Protein AF-A0A939NPW8-F1 (afdb_monomer_lite)

pLDDT: mean 77.85, std 16.79, range [44.09, 95.19]

Radius of gyration: 14.46 Å; chains: 1; bounding box: 42×30×26 Å

Organism: Klebsiella pneumoniae (NCBI:txid573)

Structure (mmCIF, N/CA/C/O backbone):
data_AF-A0A939NPW8-F1
#
_entry.id   AF-A0A939NPW8-F1
#
loop_
_atom_site.group_PDB
_atom_site.id
_atom_site.type_symbol
_atom_site.label_atom_id
_atom_site.label_alt_id
_atom_site.label_comp_id
_atom_site.label_asym_id
_atom_site.label_entity_id
_atom_site.label_seq_id
_atom_site.pdbx_PDB_ins_code
_atom_site.Cartn_x
_atom_site.Cartn_y
_atom_site.Cartn_z
_atom_site.occupancy
_atom_site.B_iso_or_equiv
_atom_site.auth_seq_id
_atom_site.auth_comp_id
_atom_site.auth_asym_id
_atom_site.auth_atom_id
_atom_site.pdbx_PDB_model_num
ATOM 1 N N . MET A 1 1 ? -17.567 8.686 -10.693 1.00 44.09 1 MET A N 1
ATOM 2 C CA . MET A 1 1 ? -16.790 7.600 -11.325 1.00 44.09 1 MET A CA 1
ATOM 3 C C . MET A 1 1 ? -16.932 6.392 -10.422 1.00 44.09 1 MET A C 1
ATOM 5 O O . MET A 1 1 ? -16.590 6.524 -9.254 1.00 44.09 1 MET A O 1
ATOM 9 N N . ASN A 1 2 ? -17.497 5.284 -10.906 1.00 45.16 2 ASN A N 1
ATOM 10 C CA . ASN A 1 2 ? -17.415 4.018 -10.177 1.00 45.16 2 ASN A CA 1
ATOM 11 C C . ASN A 1 2 ? -15.946 3.601 -10.209 1.00 45.16 2 ASN A C 1
ATOM 13 O O . ASN A 1 2 ? -15.387 3.397 -11.284 1.00 45.16 2 ASN A O 1
ATOM 17 N N . LEU A 1 3 ? -15.298 3.607 -9.050 1.00 56.84 3 LEU A N 1
ATOM 18 C CA . LEU A 1 3 ? -13.984 3.007 -8.907 1.00 56.84 3 LEU A CA 1
ATOM 19 C C . LEU A 1 3 ? -14.250 1.526 -8.693 1.00 56.84 3 LEU A C 1
ATOM 21 O O . LEU A 1 3 ? -14.768 1.151 -7.644 1.00 56.84 3 LEU A O 1
ATOM 25 N N . ASP A 1 4 ? -13.935 0.703 -9.686 1.00 68.88 4 ASP A N 1
ATOM 26 C CA . ASP A 1 4 ? -13.910 -0.737 -9.481 1.00 68.88 4 ASP A CA 1
ATOM 27 C C . ASP A 1 4 ? -12.829 -1.011 -8.430 1.00 68.88 4 ASP A C 1
ATOM 29 O O . ASP A 1 4 ? -11.629 -0.922 -8.704 1.00 68.88 4 ASP A O 1
ATOM 33 N N . ILE A 1 5 ? -13.249 -1.237 -7.184 1.00 73.50 5 ILE A N 1
ATOM 34 C CA . ILE A 1 5 ? -12.348 -1.612 -6.099 1.00 73.50 5 ILE A CA 1
ATOM 35 C C . ILE A 1 5 ? -11.798 -2.981 -6.461 1.00 73.50 5 ILE A C 1
ATOM 37 O O . ILE A 1 5 ? -12.484 -3.999 -6.384 1.00 73.50 5 ILE A O 1
ATOM 41 N N . ILE A 1 6 ? -10.538 -2.994 -6.878 1.00 75.31 6 ILE A N 1
ATOM 42 C CA . ILE A 1 6 ? -9.841 -4.232 -7.183 1.00 75.31 6 ILE A CA 1
ATOM 43 C C . ILE A 1 6 ? -9.392 -4.815 -5.847 1.00 75.31 6 ILE A C 1
ATOM 45 O O . ILE A 1 6 ? -8.433 -4.334 -5.233 1.00 75.31 6 ILE A O 1
ATOM 49 N N . SER A 1 7 ? -10.124 -5.825 -5.381 1.00 71.56 7 SER A N 1
ATOM 50 C CA . SER A 1 7 ? -9.728 -6.629 -4.229 1.00 71.56 7 SER A CA 1
ATOM 51 C C . SER A 1 7 ? -8.630 -7.599 -4.664 1.00 71.56 7 SER A C 1
ATOM 53 O O . SER A 1 7 ? -8.895 -8.589 -5.344 1.00 71.56 7 SER A O 1
ATOM 55 N N . LEU A 1 8 ? -7.382 -7.281 -4.319 1.00 75.00 8 LEU A N 1
ATOM 56 C CA . LEU A 1 8 ? -6.233 -8.156 -4.535 1.00 75.00 8 LEU A CA 1
ATOM 57 C C . LEU A 1 8 ? -5.834 -8.780 -3.197 1.00 75.00 8 LEU A C 1
ATOM 59 O O . LEU A 1 8 ? -5.425 -8.067 -2.280 1.00 75.00 8 LEU A O 1
ATOM 63 N N . ASP A 1 9 ? -5.906 -10.107 -3.090 1.00 74.56 9 ASP A N 1
ATOM 64 C CA . ASP A 1 9 ? -5.417 -10.844 -1.917 1.00 74.56 9 ASP A CA 1
ATOM 65 C C . ASP A 1 9 ? -3.891 -11.036 -1.982 1.00 74.56 9 ASP A C 1
ATOM 67 O O . ASP A 1 9 ? -3.371 -12.152 -2.050 1.00 74.56 9 ASP A O 1
ATOM 71 N N . ARG A 1 10 ? -3.148 -9.921 -2.032 1.00 83.88 10 ARG A N 1
ATOM 72 C CA . ARG A 1 10 ? -1.684 -9.968 -2.064 1.00 83.88 10 ARG A CA 1
ATOM 73 C C . ARG A 1 10 ? -1.114 -10.488 -0.752 1.00 83.88 10 ARG A C 1
ATOM 75 O O . ARG A 1 10 ? -1.615 -10.198 0.334 1.00 83.88 10 ARG A O 1
ATOM 82 N N . SER A 1 11 ? -0.002 -11.195 -0.889 1.00 86.31 11 SER A N 1
ATOM 83 C CA . SER A 1 11 ? 0.873 -11.565 0.212 1.00 86.31 11 SER A CA 1
ATOM 84 C C . SER A 1 11 ? 2.198 -10.821 0.075 1.00 86.31 11 SER A C 1
ATOM 86 O O . SER A 1 11 ? 2.694 -10.618 -1.035 1.00 86.31 11 SER A O 1
ATOM 88 N N . PHE A 1 12 ? 2.752 -10.411 1.210 1.00 87.62 12 PHE A N 1
ATOM 89 C CA . PHE A 1 12 ? 4.004 -9.673 1.320 1.00 87.62 12 PHE A CA 1
ATOM 90 C C . PHE A 1 12 ? 5.025 -10.481 2.117 1.00 87.62 12 PHE A C 1
ATOM 92 O O . PHE A 1 12 ? 4.659 -11.282 2.980 1.00 87.62 12 PHE A O 1
ATOM 99 N N . THR A 1 13 ? 6.301 -10.216 1.852 1.00 85.06 13 THR A N 1
ATOM 100 C CA . THR A 1 13 ? 7.439 -10.807 2.561 1.00 85.06 13 THR A CA 1
ATOM 101 C C . THR A 1 13 ? 8.327 -9.680 3.078 1.00 85.06 13 THR A C 1
ATOM 103 O O . THR A 1 13 ? 8.503 -8.663 2.404 1.00 85.06 13 THR A O 1
ATOM 106 N N . VAL A 1 14 ? 8.879 -9.843 4.282 1.00 84.94 14 VAL A N 1
ATOM 107 C CA . VAL A 1 14 ? 9.837 -8.887 4.854 1.00 84.94 14 VAL A CA 1
ATOM 108 C C . VAL A 1 14 ? 11.146 -8.955 4.078 1.00 84.94 14 VAL A C 1
ATOM 110 O O . VAL A 1 14 ? 11.659 -10.040 3.828 1.00 84.94 14 VAL A O 1
ATOM 113 N N . VAL A 1 15 ? 11.723 -7.798 3.760 1.00 81.31 15 VAL A N 1
ATOM 114 C CA . VAL A 1 15 ? 13.085 -7.720 3.223 1.00 81.31 15 VAL A CA 1
ATOM 115 C C . VAL A 1 15 ? 14.076 -7.848 4.390 1.00 81.31 15 VAL A C 1
ATOM 117 O O . VAL A 1 15 ? 14.077 -6.979 5.270 1.00 81.31 15 VAL A O 1
ATOM 120 N N . PRO A 1 16 ? 14.901 -8.911 4.459 1.00 76.69 16 PRO A N 1
ATOM 121 C CA . PRO A 1 16 ? 15.848 -9.093 5.555 1.00 76.69 16 PRO A CA 1
ATOM 122 C C . PRO A 1 16 ? 16.886 -7.965 5.597 1.00 76.69 16 PRO A C 1
ATOM 124 O O . PRO A 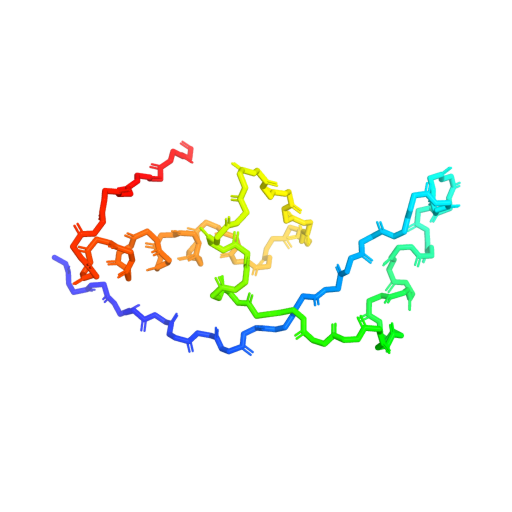1 16 ? 17.405 -7.542 4.572 1.00 76.69 16 PRO A O 1
ATOM 127 N N . LYS A 1 17 ? 17.275 -7.505 6.792 1.00 71.19 17 LYS A N 1
ATOM 128 C CA . LYS A 1 17 ? 18.288 -6.436 6.931 1.00 71.19 17 LYS A CA 1
ATOM 129 C C . LYS A 1 17 ? 19.661 -6.809 6.352 1.00 71.19 17 LYS A C 1
ATOM 131 O O . LYS A 1 17 ? 20.414 -5.925 5.962 1.00 71.19 17 LYS A O 1
ATOM 136 N N . ASN A 1 18 ? 19.969 -8.104 6.283 1.00 66.12 18 ASN A N 1
ATOM 137 C CA . ASN A 1 18 ? 21.264 -8.608 5.827 1.00 66.12 18 ASN A CA 1
ATOM 138 C C . ASN A 1 18 ? 21.373 -8.752 4.298 1.00 66.12 18 ASN A C 1
ATOM 140 O O . ASN A 1 18 ? 22.433 -9.139 3.822 1.00 66.12 18 ASN A O 1
ATOM 144 N N . SER A 1 19 ? 20.326 -8.442 3.521 1.00 58.97 19 SER A N 1
ATOM 145 C CA . SER A 1 19 ? 20.374 -8.483 2.048 1.00 58.97 19 SER A CA 1
ATOM 146 C C . SER A 1 19 ? 20.818 -7.155 1.412 1.00 58.97 19 SER A C 1
ATOM 148 O O . SER A 1 19 ? 20.707 -6.974 0.201 1.00 58.97 19 SER A O 1
ATOM 150 N N . LEU A 1 20 ? 21.301 -6.198 2.214 1.00 50.41 20 LEU A N 1
ATOM 151 C CA . LEU A 1 20 ? 21.749 -4.891 1.739 1.00 50.41 20 LEU A CA 1
ATOM 152 C C . LEU A 1 20 ? 23.146 -5.016 1.101 1.00 50.41 20 LEU A C 1
ATOM 154 O O . LEU A 1 20 ? 24.163 -4.903 1.779 1.00 50.41 20 LEU A O 1
ATOM 158 N N . GLY A 1 21 ? 23.186 -5.299 -0.201 1.00 52.22 21 GLY A N 1
ATOM 159 C CA . GLY A 1 21 ? 24.430 -5.392 -0.975 1.00 52.22 21 GLY A CA 1
ATOM 160 C C . GLY A 1 21 ? 24.387 -6.358 -2.157 1.00 52.22 21 GLY A C 1
ATOM 161 O O . GLY A 1 21 ? 25.286 -6.312 -2.987 1.00 52.22 21 GLY A O 1
ATOM 162 N N . ASN A 1 22 ? 23.350 -7.196 -2.259 1.00 51.94 22 ASN A N 1
ATOM 163 C CA . ASN A 1 22 ? 23.155 -8.098 -3.392 1.00 51.94 22 ASN A CA 1
ATOM 164 C C . ASN A 1 22 ? 21.757 -7.852 -3.979 1.00 51.94 22 ASN A C 1
ATOM 166 O O . ASN A 1 22 ? 20.765 -8.447 -3.554 1.00 51.94 22 ASN A O 1
ATOM 170 N N . GLU A 1 23 ? 21.673 -6.899 -4.909 1.00 52.91 23 GLU A N 1
ATOM 171 C CA . GLU A 1 23 ? 20.429 -6.456 -5.566 1.00 52.91 23 GLU A CA 1
ATOM 172 C C . GLU A 1 23 ? 19.684 -7.631 -6.236 1.00 52.91 23 GLU A C 1
ATOM 174 O O . GLU A 1 23 ? 18.452 -7.662 -6.279 1.00 52.91 23 GLU A O 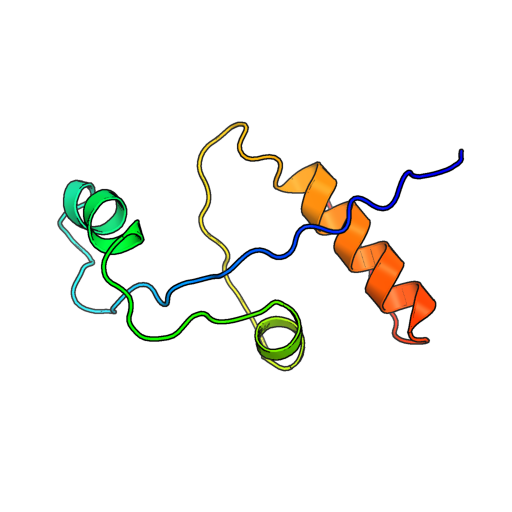1
ATOM 179 N N . ASP A 1 24 ? 20.429 -8.662 -6.639 1.00 51.66 24 ASP A N 1
ATOM 180 C CA . ASP A 1 24 ? 19.917 -9.887 -7.255 1.00 51.66 24 ASP A CA 1
ATOM 181 C C . ASP A 1 24 ? 19.230 -10.846 -6.257 1.00 51.66 24 ASP A C 1
ATOM 183 O O . ASP A 1 24 ? 18.333 -11.614 -6.628 1.00 51.66 24 ASP A O 1
ATOM 187 N N . GLU A 1 25 ? 19.559 -10.788 -4.962 1.00 48.91 25 GLU A N 1
ATOM 188 C CA . GLU A 1 25 ? 18.962 -11.685 -3.959 1.00 48.91 25 GLU A CA 1
ATOM 189 C C . GLU A 1 25 ? 17.644 -11.171 -3.377 1.00 48.91 25 GLU A C 1
ATOM 191 O O . GLU A 1 25 ? 16.807 -11.968 -2.943 1.00 48.91 25 GLU A O 1
ATOM 196 N N . ALA A 1 26 ? 17.384 -9.863 -3.433 1.00 50.41 26 ALA A N 1
ATOM 197 C CA . ALA A 1 26 ? 16.062 -9.322 -3.102 1.00 50.41 26 ALA A CA 1
ATOM 198 C C . ALA A 1 26 ? 14.989 -9.837 -4.085 1.00 50.41 26 ALA A C 1
ATOM 200 O O . ALA A 1 26 ? 13.863 -10.137 -3.688 1.00 50.41 26 ALA A O 1
ATOM 201 N N . SER A 1 27 ? 15.369 -10.020 -5.353 1.00 51.44 27 SER A N 1
ATOM 202 C CA . SER A 1 27 ? 14.537 -10.620 -6.405 1.00 51.44 27 SER A CA 1
ATOM 203 C C . SER A 1 27 ? 14.316 -12.120 -6.178 1.00 51.44 27 SER A C 1
ATOM 205 O O . SER A 1 27 ? 13.227 -12.639 -6.409 1.00 51.44 27 SER A O 1
ATOM 207 N N . THR A 1 28 ? 15.347 -12.812 -5.686 1.00 48.62 28 THR A N 1
ATOM 208 C CA . THR A 1 28 ? 15.347 -14.270 -5.472 1.00 48.62 28 THR A CA 1
ATOM 209 C C . THR A 1 28 ? 14.646 -14.674 -4.163 1.00 48.62 28 THR A C 1
ATOM 211 O O . THR A 1 28 ? 14.010 -15.725 -4.084 1.00 48.62 28 THR A O 1
ATOM 214 N N . SER A 1 29 ? 14.666 -13.809 -3.145 1.00 50.12 29 SER A N 1
ATOM 215 C CA . SER A 1 29 ? 13.960 -14.008 -1.868 1.00 50.12 29 SER A CA 1
ATOM 216 C C . SER A 1 29 ? 12.458 -13.705 -1.926 1.00 50.12 29 SER A C 1
ATOM 218 O O . SER A 1 29 ? 11.731 -14.126 -1.025 1.00 50.12 29 SER A O 1
ATOM 220 N N . MET A 1 30 ? 11.951 -13.092 -3.009 1.00 52.03 30 MET A N 1
ATOM 221 C CA . MET A 1 30 ? 10.504 -12.932 -3.246 1.00 52.03 30 MET A CA 1
ATOM 222 C C . MET A 1 30 ? 9.733 -14.268 -3.283 1.00 52.03 30 MET A C 1
ATOM 224 O O . MET A 1 30 ? 8.508 -14.252 -3.180 1.00 52.03 30 MET A O 1
ATOM 228 N N . GLY A 1 31 ? 10.419 -15.415 -3.398 1.00 48.34 31 GLY A N 1
ATOM 229 C CA . GLY A 1 31 ? 9.815 -16.754 -3.387 1.00 48.34 31 GLY A CA 1
ATOM 230 C C . GLY A 1 31 ? 10.061 -17.601 -2.130 1.00 48.34 31 GLY A C 1
ATOM 231 O O . GLY A 1 31 ? 9.484 -18.683 -2.029 1.00 48.34 31 GLY A O 1
ATOM 232 N N . ILE A 1 32 ? 10.890 -17.165 -1.171 1.00 47.03 32 ILE A N 1
ATOM 233 C CA . ILE A 1 32 ? 11.241 -17.985 0.003 1.00 47.03 32 ILE A CA 1
ATOM 234 C C . ILE A 1 32 ? 10.367 -17.553 1.183 1.00 47.03 32 ILE A C 1
ATOM 236 O O . ILE A 1 32 ? 10.616 -16.573 1.879 1.00 47.03 32 ILE A O 1
ATOM 240 N N . SER A 1 33 ? 9.276 -18.293 1.348 1.00 52.28 33 SER A N 1
ATOM 241 C CA . SER A 1 33 ? 8.194 -18.075 2.301 1.00 52.28 33 SER A CA 1
ATOM 242 C C . SER A 1 33 ? 8.661 -18.063 3.762 1.00 52.28 33 SER A C 1
ATOM 244 O O . SER A 1 33 ? 8.755 -19.113 4.399 1.00 52.28 33 SER A O 1
ATOM 246 N N . SER A 1 34 ? 8.840 -16.877 4.341 1.00 49.84 34 SER A N 1
ATOM 247 C CA . SER A 1 34 ? 8.746 -16.681 5.791 1.00 49.84 34 SER A CA 1
ATOM 248 C C . SER A 1 34 ? 7.465 -15.908 6.116 1.00 49.84 34 SER A C 1
ATOM 250 O O . SER A 1 34 ? 7.500 -14.708 6.368 1.00 49.84 34 SER A O 1
ATOM 252 N N . GLY A 1 35 ? 6.325 -16.603 6.075 1.00 57.91 35 GLY A N 1
ATOM 253 C CA . GLY A 1 35 ? 5.022 -16.052 6.459 1.00 57.91 35 GLY A CA 1
ATOM 254 C C . GLY A 1 35 ? 4.436 -15.074 5.436 1.00 57.91 35 GLY A C 1
ATOM 255 O O . GLY A 1 35 ? 5.032 -14.066 5.083 1.00 57.91 35 GLY A O 1
ATOM 256 N N . SER A 1 36 ? 3.227 -15.366 4.960 1.00 74.25 36 SER A N 1
ATOM 257 C CA . SER A 1 36 ? 2.465 -14.444 4.115 1.00 74.25 36 SER A CA 1
ATOM 258 C C . SER A 1 36 ? 1.955 -13.294 4.987 1.00 74.25 36 SER A C 1
ATOM 260 O O . SER A 1 36 ? 0.965 -13.474 5.699 1.00 74.25 36 SER A O 1
ATOM 262 N N . ILE A 1 37 ? 2.583 -12.123 4.913 1.00 88.00 37 ILE A N 1
ATOM 263 C CA . ILE A 1 37 ? 2.021 -10.908 5.509 1.00 88.00 37 ILE A CA 1
ATOM 264 C C . ILE A 1 37 ? 0.853 -10.449 4.636 1.00 88.00 37 ILE A C 1
ATOM 266 O O . ILE A 1 37 ? 0.966 -10.411 3.410 1.00 88.00 37 ILE A O 1
ATOM 270 N N . LYS A 1 38 ? -0.278 -10.118 5.256 1.00 89.75 38 LYS A N 1
ATOM 271 C CA . LYS A 1 38 ? -1.472 -9.596 4.579 1.00 89.75 38 LYS A CA 1
ATOM 272 C C . LYS A 1 38 ? -1.623 -8.093 4.797 1.00 89.75 38 LYS A C 1
ATOM 274 O O . LYS A 1 38 ? -1.040 -7.515 5.710 1.00 89.75 38 LYS A O 1
ATOM 279 N N . TRP A 1 39 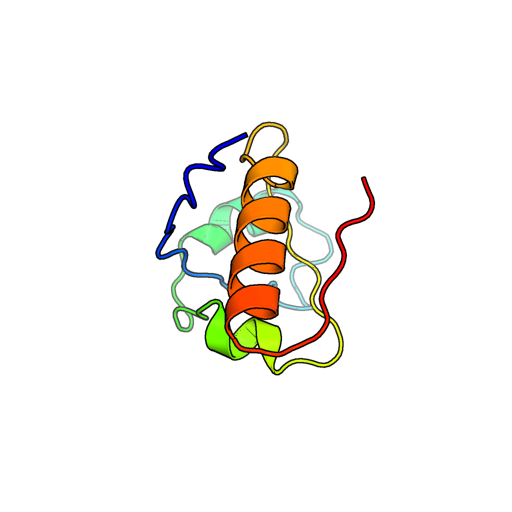? -2.464 -7.466 3.977 1.00 90.38 39 TRP A N 1
ATOM 280 C CA . TRP A 1 39 ? -2.782 -6.038 4.073 1.00 90.38 39 TRP A CA 1
ATOM 281 C C . TRP A 1 39 ? -3.251 -5.599 5.460 1.00 90.38 39 TRP A C 1
ATOM 283 O O . TRP A 1 39 ? -2.818 -4.555 5.928 1.00 90.38 39 TRP A O 1
ATOM 293 N N . SER A 1 40 ? -4.094 -6.394 6.125 1.00 88.62 40 SER A N 1
ATOM 294 C CA . SER A 1 40 ? -4.571 -6.084 7.478 1.00 88.62 40 SER A CA 1
ATOM 295 C C . SER A 1 40 ? -3.420 -5.894 8.462 1.00 88.62 40 SER A C 1
ATOM 297 O O . SER A 1 40 ? -3.438 -4.957 9.242 1.00 88.62 40 SER A O 1
ATOM 299 N N . GLN A 1 41 ? -2.384 -6.730 8.364 1.00 90.94 41 GLN A N 1
ATOM 300 C CA . GLN A 1 41 ? -1.205 -6.630 9.219 1.00 90.94 41 GLN A CA 1
ATOM 301 C C . GLN A 1 41 ? -0.370 -5.389 8.882 1.00 90.94 41 GLN A C 1
ATOM 303 O O . GLN A 1 41 ? 0.126 -4.734 9.785 1.00 90.94 41 GLN A O 1
ATOM 308 N N . LEU A 1 42 ? -0.235 -5.039 7.597 1.00 91.38 42 LEU A N 1
ATOM 309 C CA . LEU A 1 42 ? 0.497 -3.835 7.183 1.00 91.38 42 LEU A CA 1
ATOM 310 C C . LEU A 1 42 ? -0.202 -2.535 7.602 1.00 91.38 42 LEU A C 1
ATOM 312 O O . LEU A 1 42 ? 0.464 -1.535 7.842 1.00 91.38 42 LEU A O 1
ATOM 316 N N . GLU A 1 43 ? -1.532 -2.522 7.660 1.00 90.44 43 GLU A N 1
ATOM 317 C CA . GLU A 1 43 ? -2.310 -1.331 8.023 1.00 90.44 43 GLU A CA 1
ATOM 318 C C . GLU A 1 43 ? -2.286 -1.005 9.517 1.00 90.44 43 GLU A C 1
ATOM 320 O O . GLU A 1 43 ? -2.606 0.125 9.887 1.00 90.44 43 GLU A O 1
ATOM 325 N N . ASP A 1 44 ? -1.904 -1.971 10.351 1.00 90.56 44 ASP A N 1
ATOM 326 C CA . ASP A 1 44 ? -1.731 -1.786 11.793 1.00 90.56 44 ASP A CA 1
ATOM 327 C C . ASP A 1 44 ? -0.316 -1.285 12.149 1.00 90.56 44 ASP A C 1
ATOM 329 O O . ASP A 1 44 ? -0.070 -0.833 13.269 1.00 90.56 44 ASP A O 1
ATOM 333 N N . GLU A 1 45 ? 0.617 -1.321 11.194 1.00 92.12 45 GLU A N 1
ATOM 334 C CA . GLU A 1 45 ? 1.987 -0.849 11.377 1.00 92.12 45 GLU A CA 1
ATOM 335 C C . GLU A 1 45 ? 2.095 0.674 11.248 1.00 92.12 45 GLU A C 1
ATOM 337 O O . GLU A 1 45 ? 1.477 1.311 10.395 1.00 92.12 45 GLU A O 1
ATOM 342 N N . TYR A 1 46 ? 2.969 1.278 12.057 1.00 92.88 46 TYR A N 1
ATOM 343 C CA . TYR A 1 46 ? 3.143 2.735 12.064 1.00 92.88 46 TYR A CA 1
ATOM 344 C C . TYR A 1 46 ? 3.667 3.282 10.725 1.00 92.88 46 TYR A C 1
ATOM 346 O O . TYR A 1 46 ? 3.259 4.358 10.279 1.00 92.88 46 TYR A O 1
ATOM 354 N N . ARG A 1 47 ? 4.607 2.566 10.091 1.00 92.44 47 ARG A N 1
ATOM 355 C CA . ARG A 1 47 ? 5.176 2.904 8.778 1.00 92.44 47 ARG A CA 1
ATOM 356 C C . ARG A 1 47 ? 5.542 1.634 8.031 1.00 92.44 47 ARG A C 1
ATOM 358 O O . ARG A 1 47 ? 6.280 0.802 8.548 1.00 92.44 47 ARG A O 1
ATOM 365 N N . VAL A 1 48 ? 5.114 1.557 6.777 1.00 91.06 48 VAL A N 1
ATOM 366 C CA . VAL A 1 48 ? 5.421 0.447 5.875 1.00 91.06 48 VAL A CA 1
ATOM 367 C C . VAL A 1 48 ? 6.048 0.991 4.598 1.00 91.06 48 VAL A C 1
ATOM 369 O O . VAL A 1 48 ? 5.564 1.966 4.024 1.00 91.06 48 VAL A O 1
ATOM 372 N N . VAL A 1 49 ? 7.120 0.344 4.140 1.00 90.56 49 VAL A N 1
ATOM 373 C CA . VAL A 1 49 ? 7.712 0.574 2.817 1.00 90.56 49 VAL A CA 1
ATOM 374 C C . VAL A 1 49 ? 7.436 -0.656 1.963 1.00 90.56 49 VAL A C 1
ATOM 376 O O . VAL A 1 49 ? 7.889 -1.750 2.287 1.00 90.56 49 VAL A O 1
ATOM 379 N N . ILE A 1 50 ? 6.693 -0.474 0.873 1.00 89.19 50 ILE A N 1
ATOM 380 C CA . ILE A 1 50 ? 6.368 -1.547 -0.072 1.00 89.19 50 ILE A CA 1
ATOM 381 C C . ILE A 1 50 ? 7.254 -1.392 -1.304 1.00 89.19 50 ILE A C 1
ATOM 383 O O . ILE A 1 50 ? 7.170 -0.394 -2.023 1.00 89.19 50 ILE A O 1
ATOM 387 N N . LEU A 1 51 ? 8.088 -2.398 -1.564 1.00 88.31 51 LEU A N 1
ATOM 388 C CA . LEU A 1 51 ? 8.913 -2.468 -2.766 1.00 88.31 51 LEU A CA 1
ATOM 389 C C . LEU A 1 51 ? 8.176 -3.261 -3.845 1.00 88.31 51 LEU A C 1
ATOM 391 O O . LEU A 1 51 ? 7.711 -4.372 -3.610 1.00 88.31 51 LEU A O 1
ATOM 395 N N . ALA A 1 52 ? 8.070 -2.688 -5.041 1.00 85.94 52 ALA A N 1
ATOM 396 C CA . ALA A 1 52 ? 7.508 -3.370 -6.199 1.00 85.94 52 ALA A CA 1
ATOM 397 C C . ALA A 1 52 ? 8.083 -2.786 -7.491 1.00 85.94 52 ALA A C 1
ATOM 399 O O . ALA A 1 52 ? 8.327 -1.575 -7.576 1.00 85.94 52 ALA A O 1
ATOM 400 N N . ALA A 1 53 ? 8.219 -3.630 -8.515 1.00 88.00 53 ALA A N 1
ATOM 401 C CA . ALA A 1 53 ? 8.717 -3.245 -9.831 1.00 88.00 53 ALA A CA 1
ATOM 402 C C . ALA A 1 53 ? 7.918 -2.085 -10.464 1.00 88.00 53 ALA A C 1
ATOM 404 O O . ALA A 1 53 ? 6.764 -1.796 -10.105 1.00 88.00 53 ALA A O 1
ATOM 405 N N . ALA A 1 54 ? 8.534 -1.388 -11.421 1.00 88.62 54 ALA A N 1
ATOM 406 C CA . ALA A 1 54 ? 7.817 -0.447 -12.278 1.00 88.62 54 ALA A CA 1
ATOM 407 C C . ALA A 1 54 ? 6.687 -1.183 -13.024 1.00 88.62 54 ALA A C 1
ATOM 409 O O . ALA A 1 54 ? 6.834 -2.342 -13.394 1.00 88.62 54 ALA A O 1
ATOM 410 N N . GLY A 1 55 ? 5.526 -0.543 -13.179 1.00 87.69 55 GLY A N 1
ATOM 411 C CA . GLY A 1 55 ? 4.362 -1.179 -13.812 1.00 87.69 55 GLY A CA 1
ATOM 412 C C . GLY A 1 55 ? 3.593 -2.188 -12.945 1.00 87.69 55 GLY A C 1
ATOM 413 O O . GLY A 1 55 ? 2.509 -2.595 -13.341 1.00 87.69 55 GLY A O 1
ATOM 414 N N . ALA A 1 56 ? 4.048 -2.524 -11.730 1.00 87.25 56 ALA A N 1
ATOM 415 C CA . ALA A 1 56 ? 3.374 -3.495 -10.848 1.00 87.25 56 ALA A CA 1
ATOM 416 C C . ALA A 1 56 ? 1.995 -3.051 -10.295 1.00 87.25 56 ALA A C 1
ATOM 418 O O . ALA A 1 56 ? 1.388 -3.767 -9.502 1.00 87.25 56 ALA A O 1
ATOM 419 N N . GLY A 1 57 ? 1.507 -1.864 -10.675 1.00 88.81 57 GLY A N 1
ATOM 420 C CA . GLY A 1 57 ? 0.187 -1.364 -10.275 1.00 88.81 57 GLY A CA 1
ATOM 421 C C . GLY A 1 57 ? 0.137 -0.584 -8.956 1.00 88.81 57 GLY A C 1
ATOM 422 O O . GLY A 1 57 ? -0.960 -0.317 -8.475 1.00 88.81 57 GLY A O 1
ATOM 423 N N . LYS A 1 58 ? 1.284 -0.158 -8.396 1.00 90.69 58 LYS A N 1
ATOM 424 C CA . LYS A 1 58 ? 1.381 0.550 -7.098 1.00 90.69 58 LYS A CA 1
ATOM 425 C C . LYS A 1 58 ? 0.323 1.647 -6.910 1.00 90.69 58 LYS A C 1
ATOM 427 O O . LYS A 1 58 ? -0.418 1.616 -5.938 1.00 90.69 58 LYS A O 1
ATOM 432 N N . THR A 1 59 ? 0.208 2.588 -7.849 1.00 91.12 59 THR A N 1
ATOM 433 C CA . THR A 1 59 ? -0.735 3.718 -7.744 1.00 91.12 59 THR A CA 1
ATOM 434 C C . THR A 1 59 ? -2.197 3.273 -7.736 1.00 91.12 59 THR A C 1
ATOM 436 O O . THR A 1 59 ? -2.999 3.803 -6.972 1.00 91.12 59 THR A O 1
ATOM 439 N N . VAL A 1 60 ? -2.552 2.303 -8.584 1.00 90.12 60 VAL A N 1
ATOM 440 C CA . VAL A 1 60 ? -3.920 1.768 -8.666 1.00 90.12 60 VAL A CA 1
ATOM 441 C C . VAL A 1 60 ? -4.274 1.048 -7.367 1.00 90.12 60 VAL A C 1
ATOM 443 O O . VAL A 1 60 ? -5.347 1.265 -6.808 1.00 90.12 60 VAL A O 1
ATOM 446 N N . GLU A 1 61 ? -3.342 0.258 -6.843 1.00 89.94 61 GLU A N 1
ATOM 447 C CA . GLU A 1 61 ? -3.537 -0.507 -5.617 1.00 89.94 61 GLU A CA 1
ATOM 448 C C . GLU A 1 61 ? -3.600 0.385 -4.374 1.00 89.94 61 GLU A C 1
ATOM 450 O O . GLU A 1 61 ? -4.517 0.230 -3.570 1.00 89.94 61 GLU A O 1
ATOM 455 N N . MET A 1 62 ? -2.718 1.384 -4.249 1.00 91.62 62 MET A N 1
ATOM 456 C CA . MET A 1 62 ? -2.783 2.336 -3.133 1.00 91.62 62 MET A CA 1
ATOM 457 C C . MET A 1 62 ? -4.089 3.136 -3.150 1.00 91.62 62 MET A C 1
ATOM 459 O O . MET A 1 62 ? -4.639 3.440 -2.093 1.00 91.62 62 MET A O 1
ATOM 463 N N . ARG A 1 63 ? -4.631 3.441 -4.338 1.00 91.56 63 ARG A N 1
ATOM 464 C CA . ARG A 1 63 ? -5.935 4.107 -4.463 1.00 91.56 63 ARG A CA 1
ATOM 465 C C . ARG A 1 63 ? -7.067 3.208 -3.967 1.00 91.56 63 ARG A C 1
ATOM 467 O O . ARG A 1 63 ? -7.906 3.681 -3.208 1.00 91.56 63 ARG A O 1
ATOM 474 N N . SER A 1 64 ? -7.062 1.932 -4.360 1.00 91.38 64 SER A N 1
ATOM 475 C CA . SER A 1 64 ? -8.026 0.927 -3.888 1.00 91.38 64 SER A CA 1
ATOM 476 C C . SER A 1 64 ? -7.964 0.772 -2.363 1.00 91.38 64 SER A C 1
ATOM 478 O O . SER A 1 64 ? -8.986 0.895 -1.691 1.00 91.38 64 SER A O 1
ATOM 480 N N . ARG A 1 65 ? -6.761 0.614 -1.787 1.00 90.81 65 ARG A N 1
ATOM 481 C CA . ARG A 1 65 ? -6.579 0.519 -0.325 1.00 90.81 65 ARG A CA 1
ATOM 482 C C . ARG A 1 65 ? -7.063 1.765 0.408 1.00 90.81 65 ARG A C 1
ATOM 484 O O . ARG A 1 65 ? -7.778 1.631 1.395 1.00 90.81 65 ARG A O 1
ATOM 491 N N . ALA A 1 66 ? -6.735 2.963 -0.078 1.00 92.00 66 ALA A N 1
ATOM 492 C CA . ALA A 1 66 ? -7.211 4.200 0.537 1.00 92.00 66 ALA A CA 1
ATOM 493 C C . ALA A 1 66 ? -8.748 4.268 0.571 1.00 92.00 66 ALA A C 1
ATOM 495 O O . ALA A 1 66 ? -9.315 4.713 1.565 1.00 92.00 66 ALA A O 1
ATOM 496 N N . GLU A 1 67 ? -9.426 3.795 -0.477 1.00 91.25 67 GLU A N 1
ATOM 497 C CA . GLU A 1 67 ? -10.889 3.746 -0.515 1.00 91.25 67 GLU A CA 1
ATOM 498 C C . GLU A 1 67 ? -11.468 2.693 0.443 1.00 91.25 67 GLU A C 1
ATOM 500 O O . GLU A 1 67 ? -12.408 2.988 1.178 1.00 91.25 67 GLU A O 1
ATOM 505 N N . ILE A 1 68 ? -10.862 1.505 0.525 1.00 90.88 68 ILE A N 1
ATOM 506 C CA . ILE A 1 68 ? -11.250 0.461 1.492 1.00 90.88 68 ILE A CA 1
ATOM 507 C C . ILE A 1 68 ? -11.118 0.975 2.936 1.00 90.88 68 ILE A C 1
ATOM 509 O O . ILE A 1 68 ? -12.016 0.773 3.753 1.00 90.88 68 ILE A O 1
ATOM 513 N N . ILE A 1 69 ? -10.029 1.682 3.255 1.00 91.75 69 ILE A N 1
ATOM 514 C CA . ILE A 1 69 ? -9.810 2.264 4.588 1.00 91.75 69 ILE A CA 1
ATOM 515 C C . ILE A 1 69 ? -10.855 3.353 4.887 1.00 91.75 69 ILE A C 1
ATOM 517 O O . ILE A 1 69 ? -11.391 3.397 5.995 1.00 91.75 69 ILE A O 1
ATOM 521 N N . LYS A 1 70 ? -11.206 4.192 3.901 1.00 92.88 70 LYS A N 1
ATOM 522 C CA . LYS A 1 70 ? -12.298 5.173 4.044 1.00 92.88 70 LYS A CA 1
ATOM 523 C C . LYS A 1 70 ? -13.638 4.504 4.331 1.00 92.88 70 LYS A C 1
ATOM 525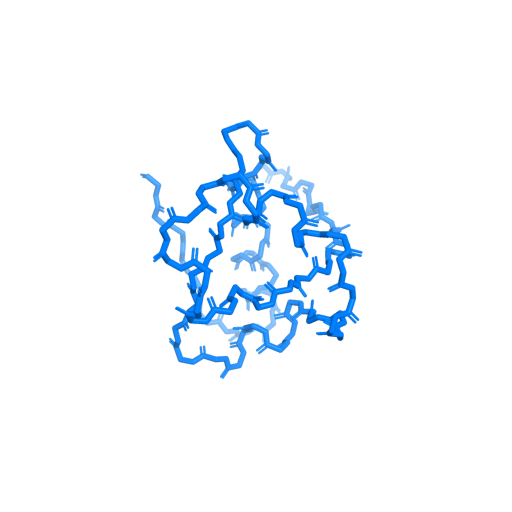 O O . LYS A 1 70 ? -14.361 4.943 5.223 1.00 92.88 70 LYS A O 1
ATOM 530 N N . GLN A 1 71 ? -13.956 3.426 3.616 1.00 91.50 71 GLN A N 1
ATOM 531 C CA . GLN A 1 71 ? -15.189 2.658 3.818 1.00 91.50 71 GLN A CA 1
ATOM 532 C C . GLN A 1 71 ? -15.240 1.970 5.187 1.00 91.50 71 GLN A C 1
ATOM 534 O O . GLN A 1 71 ? -16.325 1.784 5.731 1.00 91.50 71 GLN A O 1
ATOM 539 N N . SER A 1 72 ? -14.086 1.662 5.789 1.00 91.25 72 SER A N 1
ATOM 540 C CA . SER A 1 72 ? -14.005 1.151 7.162 1.00 91.25 72 SER A CA 1
ATOM 541 C C . SER A 1 72 ? -14.205 2.235 8.237 1.00 91.25 72 SER A C 1
ATOM 543 O O . SER A 1 72 ? -14.008 1.955 9.418 1.00 91.25 72 SER A O 1
ATOM 545 N N . GLY A 1 73 ? -14.511 3.481 7.854 1.00 95.19 73 GLY A N 1
ATOM 546 C CA . GLY A 1 73 ? -14.673 4.619 8.764 1.00 95.19 73 GLY A CA 1
ATOM 547 C C . GLY A 1 73 ? -13.361 5.257 9.234 1.00 95.19 73 GLY A C 1
ATOM 548 O O . GLY A 1 73 ? -13.388 6.148 10.083 1.00 95.19 73 GLY A O 1
ATOM 549 N N . ARG A 1 74 ? -12.209 4.827 8.701 1.00 93.62 74 ARG A N 1
ATOM 550 C CA . ARG A 1 74 ? -10.896 5.421 8.999 1.00 93.62 74 ARG A CA 1
ATOM 551 C C . ARG A 1 74 ? -10.559 6.509 7.977 1.00 93.62 74 ARG A C 1
ATOM 553 O O . ARG A 1 74 ? -10.984 6.467 6.828 1.00 93.62 74 ARG A O 1
ATOM 560 N N . LEU A 1 75 ? -9.757 7.493 8.378 1.00 93.88 75 LEU A N 1
ATOM 561 C CA . LEU A 1 75 ? -9.263 8.514 7.454 1.00 93.88 75 LEU A CA 1
ATOM 562 C C . LEU A 1 75 ? -8.078 7.966 6.654 1.00 93.88 75 LEU A C 1
ATOM 564 O O . LEU A 1 75 ? -7.100 7.502 7.232 1.00 93.88 75 LEU A O 1
ATOM 568 N N . ALA A 1 76 ? -8.148 8.069 5.328 1.00 93.44 76 ALA A N 1
ATOM 569 C CA . ALA A 1 76 ? -7.046 7.733 4.434 1.00 93.44 76 ALA A CA 1
ATOM 570 C C . ALA A 1 76 ? -6.964 8.707 3.260 1.00 93.44 76 ALA A C 1
ATOM 572 O O . ALA A 1 76 ? -7.980 9.175 2.736 1.00 93.44 76 ALA A O 1
ATOM 573 N N . PHE A 1 77 ? -5.740 8.986 2.822 1.00 92.44 77 PHE A N 1
ATOM 574 C CA . PHE A 1 77 ? -5.450 9.814 1.660 1.00 92.44 77 PHE A CA 1
ATOM 575 C C . PHE A 1 77 ? -4.307 9.196 0.855 1.00 92.44 77 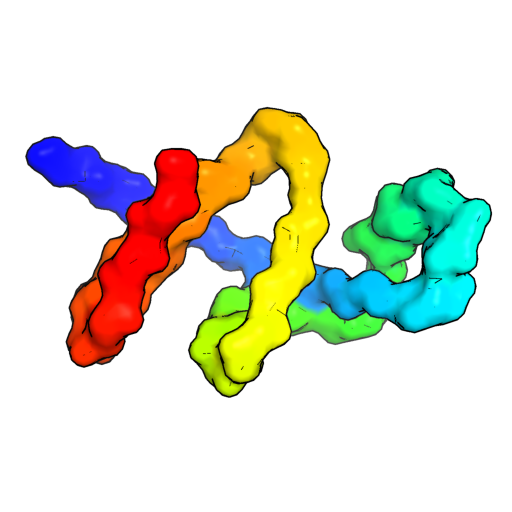PHE A C 1
ATOM 577 O O . PHE A 1 77 ? -3.416 8.557 1.408 1.00 92.44 77 PHE A O 1
ATOM 584 N N . LEU A 1 78 ? -4.349 9.391 -0.462 1.00 91.00 78 LEU A N 1
ATOM 585 C CA . LEU A 1 78 ? -3.281 9.013 -1.378 1.00 91.00 78 LEU A CA 1
ATOM 586 C C . LEU A 1 78 ? -2.694 10.285 -1.983 1.00 91.00 78 LEU A C 1
ATOM 588 O O . LEU A 1 78 ? -3.437 11.090 -2.543 1.00 91.00 78 LEU A O 1
ATOM 592 N N . PHE A 1 79 ? -1.375 10.430 -1.901 1.00 86.62 79 PHE A N 1
ATOM 593 C CA . PHE A 1 79 ? -0.602 11.411 -2.655 1.00 86.62 79 PHE A CA 1
ATOM 594 C C . PHE A 1 79 ? 0.176 10.670 -3.751 1.00 86.62 79 PHE A C 1
ATOM 596 O O . PHE A 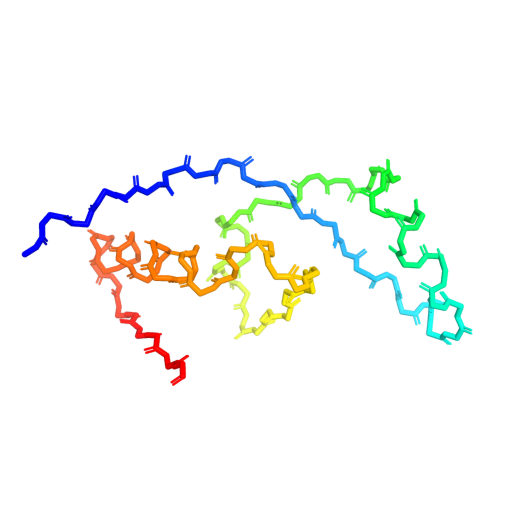1 79 ? 0.702 9.583 -3.504 1.00 86.62 79 PHE A O 1
ATOM 603 N N . ALA A 1 80 ? 0.184 11.213 -4.966 1.00 72.50 80 ALA A N 1
ATOM 604 C CA . ALA A 1 80 ? 0.880 10.662 -6.127 1.00 72.50 80 ALA A CA 1
ATOM 605 C C . ALA A 1 80 ? 1.586 11.789 -6.876 1.00 72.50 80 ALA A C 1
ATOM 607 O O . ALA A 1 80 ? 1.006 12.899 -6.906 1.00 72.50 80 ALA A O 1
#

Secondary structure (DSSP, 8-state):
-----------B----GGGTT-HHHHHHHTTS-S--B-HHHHHTSS-------TTS-HHHHHHHHHHHHHHTT-------

Sequence (80 aa):
MNLDIISLDRSFTVVPKNSLGNEDEASTSMGISSGSIKWSQLEDEYRVVILAAAGAGKTVEMRSRAEIIKQSGRLAFLFA

Foldseek 3Di:
DPLPLDDDFQFDDDDDPVCPPPPVVSVVCRPVDPDGDTPVNVVVDPDDDDDDDPPPCVQSNLVSVQVVCVVVVHHGDDDD